Protein AF-A0ABC9QUZ9-F1 (afdb_monomer)

Radius of gyration: 17.18 Å; Cα contacts (8 Å, |Δi|>4): 173; chains: 1; bounding box: 55×36×49 Å

Solvent-accessible surface area (backbone atoms only — not comparable to full-atom values): 8553 Å² total; per-residue (Å²): 135,54,73,68,58,51,58,59,51,69,61,66,67,81,70,61,36,74,54,71,46,62,46,78,44,78,35,82,90,76,75,40,76,39,81,44,70,50,77,42,43,28,19,65,40,71,73,38,51,52,46,35,36,74,76,65,75,36,59,64,68,59,51,50,51,48,36,70,73,68,73,46,88,86,44,71,66,62,48,51,53,51,50,38,31,19,32,38,51,41,67,66,79,61,54,69,69,58,35,50,54,51,50,54,54,37,35,74,63,62,32,61,67,53,53,50,48,52,52,50,52,33,48,37,53,60,76,43,60,74,70,55,36,56,51,47,52,56,50,53,57,55,51,61,66,68,69,74,122

Structure (mmCIF, N/CA/C/O backbone):
data_AF-A0ABC9QUZ9-F1
#
_entry.id   AF-A0ABC9QUZ9-F1
#
loop_
_atom_site.group_PDB
_atom_site.id
_atom_site.type_symbol
_atom_site.label_atom_id
_atom_site.label_alt_id
_atom_site.label_comp_id
_atom_site.label_asym_id
_atom_site.label_entity_id
_atom_site.label_seq_id
_atom_site.pdbx_PDB_ins_code
_atom_site.Cartn_x
_atom_site.Cartn_y
_atom_site.Cartn_z
_atom_site.occupancy
_atom_site.B_iso_or_equiv
_atom_site.auth_seq_id
_atom_site.auth_comp_id
_atom_site.auth_asym_id
_atom_site.auth_atom_id
_atom_site.pdbx_PDB_model_num
ATOM 1 N N . MET A 1 1 ? 36.078 5.935 -1.838 1.00 47.94 1 MET A N 1
ATOM 2 C CA . MET A 1 1 ? 34.643 5.852 -1.515 1.00 47.94 1 MET A CA 1
ATOM 3 C C . MET A 1 1 ? 34.462 4.534 -0.797 1.00 47.94 1 MET A C 1
ATOM 5 O O . MET A 1 1 ? 34.844 3.518 -1.367 1.00 47.94 1 MET A O 1
ATOM 9 N N . ASN A 1 2 ? 34.112 4.562 0.487 1.00 52.53 2 ASN A N 1
ATOM 10 C CA . ASN A 1 2 ? 34.050 3.349 1.301 1.00 52.53 2 ASN A CA 1
ATOM 11 C C . ASN A 1 2 ? 32.688 2.667 1.081 1.00 52.53 2 ASN A C 1
ATOM 13 O O . ASN A 1 2 ? 31.712 3.370 0.850 1.00 52.53 2 ASN A O 1
ATOM 17 N N . GLN A 1 3 ? 32.591 1.336 1.180 1.00 50.38 3 GLN A N 1
ATOM 18 C CA . GLN A 1 3 ? 31.309 0.611 1.026 1.00 50.38 3 GLN A CA 1
ATOM 19 C C . GLN A 1 3 ? 30.204 1.151 1.954 1.00 50.38 3 GLN A C 1
ATOM 21 O O . GLN A 1 3 ? 29.052 1.235 1.554 1.00 50.38 3 GLN A O 1
ATOM 26 N N . LYS A 1 4 ? 30.577 1.634 3.147 1.00 50.03 4 LYS A N 1
ATOM 27 C CA . LYS A 1 4 ? 29.664 2.330 4.069 1.00 50.03 4 LYS A CA 1
ATOM 28 C C . LYS A 1 4 ? 29.086 3.632 3.516 1.00 50.03 4 LYS A C 1
ATOM 30 O O . LYS A 1 4 ? 27.961 3.968 3.852 1.00 50.03 4 LYS A O 1
ATOM 35 N N . ASP A 1 5 ? 29.837 4.358 2.691 1.00 39.97 5 ASP A N 1
ATOM 36 C CA . ASP A 1 5 ? 29.362 5.596 2.067 1.00 39.97 5 ASP A CA 1
ATOM 37 C C . ASP A 1 5 ? 28.423 5.297 0.886 1.00 39.97 5 ASP A C 1
ATOM 39 O O . ASP A 1 5 ? 27.588 6.132 0.566 1.00 39.97 5 ASP A O 1
ATOM 43 N N . GLN A 1 6 ? 28.524 4.109 0.269 1.00 45.22 6 GLN A N 1
ATOM 44 C CA . GLN A 1 6 ? 27.564 3.626 -0.733 1.00 45.22 6 GLN A CA 1
ATOM 45 C C . GLN A 1 6 ? 26.269 3.121 -0.084 1.00 45.22 6 GLN A C 1
ATOM 47 O O . GLN A 1 6 ? 25.204 3.508 -0.541 1.00 45.22 6 GLN A O 1
ATOM 52 N N . GLU A 1 7 ? 26.335 2.381 1.030 1.00 42.75 7 GLU A N 1
ATOM 53 C CA . GLU A 1 7 ? 25.136 2.001 1.806 1.00 42.75 7 GLU A CA 1
ATOM 54 C C . GLU A 1 7 ? 24.420 3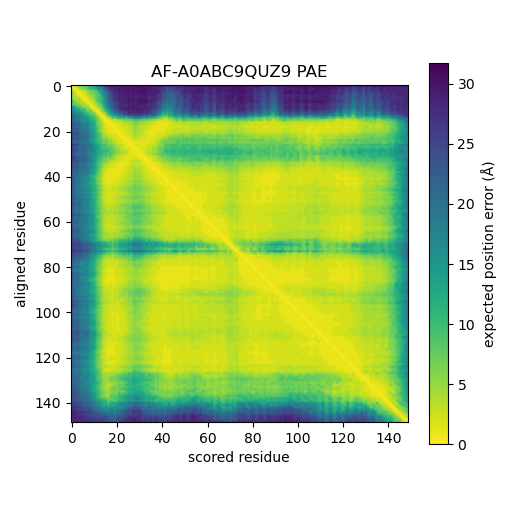.230 2.401 1.00 42.75 7 GLU A C 1
ATOM 56 O O . GLU A 1 7 ? 23.193 3.284 2.437 1.00 42.75 7 GLU A O 1
ATOM 61 N N . LEU A 1 8 ? 25.172 4.257 2.827 1.00 39.72 8 LEU A N 1
ATOM 62 C CA . LEU A 1 8 ? 24.611 5.525 3.317 1.00 39.72 8 LEU A CA 1
ATOM 63 C C . LEU A 1 8 ? 24.048 6.416 2.192 1.00 39.72 8 LEU A C 1
ATOM 65 O O . LEU A 1 8 ? 23.168 7.236 2.458 1.00 39.72 8 LEU A O 1
ATOM 69 N N . GLN A 1 9 ? 24.517 6.255 0.950 1.00 36.19 9 GLN A N 1
ATOM 70 C CA . GLN A 1 9 ? 23.958 6.931 -0.229 1.00 36.19 9 GLN A CA 1
ATOM 71 C C . GLN A 1 9 ? 22.773 6.172 -0.840 1.00 36.19 9 GLN A C 1
ATOM 73 O O . GLN A 1 9 ? 21.849 6.810 -1.322 1.00 36.19 9 GLN A O 1
ATOM 78 N N . GLU A 1 10 ? 22.708 4.842 -0.740 1.00 39.25 10 GLU A N 1
ATOM 79 C CA . GLU A 1 10 ? 21.496 4.071 -1.078 1.00 39.25 10 GLU A CA 1
ATOM 80 C C . GLU A 1 10 ? 20.339 4.354 -0.102 1.00 39.25 10 GLU A C 1
ATOM 82 O O . GLU A 1 10 ? 19.171 4.188 -0.448 1.00 39.25 10 GLU A O 1
ATOM 87 N N . THR A 1 11 ? 20.635 4.878 1.094 1.00 39.53 11 THR A N 1
ATOM 88 C CA . THR A 1 11 ? 19.635 5.472 1.997 1.00 39.53 11 THR A CA 1
ATOM 89 C C . THR A 1 11 ? 19.244 6.920 1.660 1.00 39.53 11 THR A C 1
ATOM 91 O O . THR A 1 11 ? 18.470 7.525 2.412 1.00 39.53 11 THR A O 1
ATOM 94 N N . GLU A 1 12 ? 19.70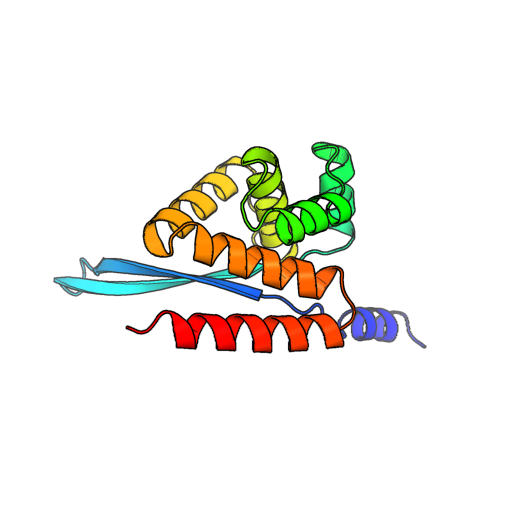3 7.501 0.540 1.00 44.22 12 GLU A N 1
ATOM 95 C CA . GLU A 1 12 ? 19.126 8.741 0.002 1.00 44.22 12 GLU A CA 1
ATOM 96 C C . GLU A 1 12 ? 17.701 8.477 -0.514 1.00 44.22 12 GLU A C 1
ATOM 98 O O . GLU A 1 12 ? 17.455 8.233 -1.688 1.00 44.22 12 GLU A O 1
ATOM 103 N N . LYS A 1 13 ? 16.744 8.585 0.417 1.00 48.31 13 LYS A N 1
ATOM 104 C CA . LYS A 1 13 ? 15.296 8.710 0.197 1.00 48.31 13 LYS A CA 1
ATOM 105 C C . LYS A 1 13 ? 14.653 7.575 -0.610 1.00 48.31 13 LYS A C 1
ATOM 107 O O . LYS A 1 13 ? 14.077 7.810 -1.670 1.00 48.31 13 LYS A O 1
ATOM 112 N N . ASN A 1 14 ? 14.528 6.400 0.003 1.00 54.22 14 ASN A N 1
ATOM 113 C CA . ASN A 1 14 ? 13.323 5.605 -0.246 1.00 54.22 14 ASN A CA 1
ATOM 114 C C . ASN A 1 14 ? 12.131 6.390 0.316 1.00 54.22 14 ASN A C 1
ATOM 116 O O . ASN A 1 14 ? 11.826 6.345 1.510 1.00 54.22 14 ASN A O 1
ATOM 120 N N . HIS A 1 15 ? 11.539 7.225 -0.536 1.00 73.44 15 HIS A N 1
ATOM 121 C CA . HIS A 1 15 ? 10.298 7.913 -0.235 1.00 73.44 15 HIS A CA 1
ATOM 122 C C . HIS A 1 15 ? 9.223 6.845 0.010 1.00 73.44 15 HIS A C 1
ATOM 124 O O . HIS A 1 15 ? 9.016 5.957 -0.813 1.00 73.44 15 HIS A O 1
ATOM 130 N N . TYR A 1 16 ? 8.589 6.912 1.177 1.00 83.75 16 TYR A N 1
ATOM 131 C CA . TYR A 1 16 ? 7.501 6.027 1.574 1.00 83.75 16 TYR A CA 1
ATOM 132 C C . TYR A 1 16 ? 6.233 6.848 1.777 1.00 83.75 16 TYR A C 1
ATOM 134 O O . TYR A 1 16 ? 6.303 8.034 2.111 1.00 83.75 16 TYR A O 1
ATOM 142 N N . GLU A 1 17 ? 5.094 6.189 1.622 1.00 91.31 17 GLU A N 1
ATOM 143 C CA . GLU A 1 17 ? 3.795 6.716 2.032 1.00 91.31 17 GLU A CA 1
ATOM 144 C C . GLU A 1 17 ? 3.328 6.057 3.325 1.00 91.31 17 GLU A C 1
ATOM 146 O O . GLU A 1 17 ? 3.824 5.001 3.727 1.00 91.31 17 GLU A O 1
ATOM 151 N N . GLU A 1 18 ? 2.358 6.680 3.987 1.00 93.62 18 GLU A N 1
ATOM 152 C CA . GLU A 1 18 ? 1.758 6.152 5.209 1.00 93.62 18 GLU A CA 1
ATOM 153 C C . GLU A 1 18 ? 0.279 5.833 4.992 1.00 93.62 18 GLU A C 1
ATOM 155 O O . GLU A 1 18 ? -0.536 6.729 4.774 1.00 93.62 18 GLU A O 1
ATOM 160 N N . LEU A 1 19 ? -0.089 4.562 5.147 1.00 94.56 19 LEU A N 1
ATOM 161 C CA . LEU A 1 19 ? -1.480 4.158 5.307 1.00 94.56 19 LEU A CA 1
ATOM 162 C C . LEU A 1 19 ? -1.864 4.312 6.783 1.00 94.56 19 LEU A C 1
ATOM 164 O O . LEU A 1 19 ? -1.355 3.595 7.647 1.00 94.56 19 LEU A O 1
ATOM 168 N N . LYS A 1 20 ? -2.752 5.268 7.075 1.00 94.88 20 LYS A N 1
ATOM 169 C CA . LYS A 1 20 ? -3.193 5.596 8.439 1.00 94.88 20 LYS A CA 1
ATOM 170 C C . LYS A 1 20 ? -4.615 5.128 8.667 1.00 94.88 20 LYS A C 1
ATOM 172 O O . LYS A 1 20 ? -5.548 5.718 8.137 1.00 94.88 20 LYS A O 1
ATOM 177 N N . ILE A 1 21 ? -4.796 4.121 9.509 1.00 93.69 21 ILE A N 1
ATOM 178 C CA . ILE A 1 21 ? -6.114 3.562 9.807 1.00 93.69 21 ILE A CA 1
ATOM 179 C C . ILE A 1 21 ? -6.559 4.054 11.182 1.00 93.69 21 ILE A C 1
ATOM 181 O O . ILE A 1 21 ? -6.076 3.574 12.207 1.00 93.69 21 ILE A O 1
ATOM 185 N N . SER A 1 22 ? -7.493 5.008 11.212 1.00 92.00 22 SER A N 1
ATOM 186 C CA . SER A 1 22 ? -8.047 5.547 12.462 1.00 92.00 22 SER A CA 1
ATOM 187 C C . SER A 1 22 ? -9.393 4.906 12.805 1.00 92.00 22 SER A C 1
ATOM 189 O O . SER A 1 22 ? -10.305 4.894 11.982 1.00 92.00 22 SER A O 1
ATOM 191 N N . ARG A 1 23 ? -9.547 4.390 14.029 1.00 91.25 23 ARG A N 1
ATOM 192 C CA . ARG A 1 23 ? -10.800 3.785 14.516 1.00 91.25 23 ARG A CA 1
ATOM 193 C C . ARG A 1 23 ? -11.033 4.053 15.998 1.00 91.25 23 ARG A C 1
ATOM 195 O O . ARG A 1 23 ? -10.086 4.179 16.771 1.00 91.25 23 ARG A O 1
ATOM 202 N N . PHE A 1 24 ? -12.299 4.092 16.403 1.00 91.31 24 PHE A N 1
ATOM 203 C CA . PHE A 1 24 ? -12.658 4.124 17.818 1.00 91.31 24 PHE A CA 1
ATOM 204 C C . PHE A 1 24 ? -12.603 2.715 18.410 1.00 91.31 24 PHE A C 1
ATOM 206 O O . PHE A 1 24 ? -13.159 1.774 17.845 1.00 91.31 24 PHE A O 1
ATOM 213 N N . VAL A 1 25 ? -11.924 2.581 19.545 1.00 91.44 25 VAL A N 1
ATOM 214 C CA . VAL A 1 25 ? -11.852 1.350 20.338 1.00 91.44 25 VAL A CA 1
ATOM 215 C C . VAL A 1 25 ? -12.275 1.689 21.760 1.00 91.44 25 VAL A C 1
ATOM 217 O O . VAL A 1 25 ? -11.839 2.707 22.301 1.00 91.44 25 VAL A O 1
ATOM 220 N N . PHE A 1 26 ? -13.103 0.846 22.371 1.00 92.75 26 PHE A N 1
ATOM 221 C CA . PHE A 1 26 ? -13.461 1.006 23.775 1.00 92.75 26 PHE A CA 1
ATOM 222 C C . PHE A 1 26 ? -12.256 0.673 24.660 1.00 92.75 26 PHE A C 1
ATOM 224 O O . PHE A 1 26 ? -11.695 -0.420 24.581 1.00 92.75 26 PHE A O 1
ATOM 231 N N . ASP A 1 27 ? -11.838 1.625 25.490 1.00 92.12 27 ASP A N 1
ATOM 232 C CA . ASP A 1 27 ? -10.770 1.434 26.463 1.00 92.12 27 ASP A CA 1
ATOM 233 C C . ASP A 1 27 ? -11.374 0.980 27.796 1.00 92.12 27 ASP A C 1
ATOM 235 O O . ASP A 1 27 ? -12.001 1.767 28.509 1.00 92.12 27 ASP A O 1
ATOM 239 N N . GLU A 1 28 ? -11.177 -0.293 28.143 1.00 91.69 28 GLU A N 1
ATOM 240 C CA . GLU A 1 28 ? -11.710 -0.872 29.381 1.00 91.69 28 GLU A CA 1
ATOM 241 C C . GLU A 1 28 ? -11.145 -0.211 30.648 1.00 91.69 28 GLU A C 1
ATOM 243 O O . GLU A 1 28 ? -11.831 -0.162 31.669 1.00 91.69 28 GLU A O 1
ATOM 248 N N . GLN A 1 29 ? -9.926 0.335 30.613 1.00 91.81 29 GLN A N 1
ATOM 249 C CA . GLN A 1 29 ? -9.330 0.999 31.777 1.00 91.81 29 GLN A CA 1
ATOM 250 C C . GLN A 1 29 ? -9.913 2.398 31.977 1.00 91.81 29 GLN A C 1
ATOM 252 O O . GLN A 1 29 ? -10.130 2.829 33.109 1.00 91.81 29 GLN A O 1
ATOM 257 N N . LEU A 1 30 ? -10.177 3.106 30.879 1.00 90.75 30 LEU A N 1
ATOM 258 C CA . LEU A 1 30 ? -10.717 4.465 30.904 1.00 90.75 30 LEU A CA 1
ATOM 259 C C . LEU A 1 30 ? -12.251 4.516 30.849 1.00 90.75 30 LEU A C 1
ATOM 261 O O . LEU A 1 30 ? -12.812 5.601 31.008 1.00 90.75 30 LEU A O 1
ATOM 265 N N . GLN A 1 31 ? -12.912 3.374 30.628 1.00 94.94 31 GLN A N 1
ATOM 266 C CA . GLN A 1 31 ? -14.367 3.236 30.486 1.00 94.94 31 GLN A CA 1
ATOM 267 C C . GLN A 1 31 ? -14.956 4.211 29.452 1.00 94.94 31 GLN A C 1
ATOM 269 O O . GLN A 1 31 ? -16.021 4.797 29.653 1.00 94.94 31 GLN A O 1
ATOM 274 N N . LYS A 1 32 ? -14.233 4.428 28.349 1.00 92.88 32 LYS A N 1
ATOM 275 C CA . LYS A 1 32 ? -14.637 5.332 27.266 1.00 92.88 32 LYS A CA 1
ATOM 276 C C . LYS A 1 32 ? -14.031 4.913 25.935 1.00 92.88 32 LYS A C 1
ATOM 278 O O . LYS A 1 32 ? -12.985 4.266 25.899 1.00 92.88 32 LYS A O 1
ATOM 283 N N . ASP A 1 33 ? -14.638 5.371 24.849 1.00 93.44 33 ASP A N 1
ATOM 284 C CA . ASP A 1 33 ? -14.054 5.230 23.520 1.00 93.44 33 ASP A CA 1
ATOM 285 C C . ASP A 1 33 ? -12.804 6.104 23.377 1.00 93.44 33 ASP A C 1
ATOM 287 O O . ASP A 1 33 ? -12.765 7.265 23.807 1.00 93.44 33 ASP A O 1
ATOM 291 N N . ARG A 1 34 ? -11.773 5.545 22.743 1.00 93.69 34 ARG A N 1
ATOM 292 C CA . ARG A 1 34 ? -10.567 6.263 22.328 1.00 93.69 34 ARG A CA 1
ATOM 293 C C . ARG A 1 34 ? -10.341 6.095 20.833 1.00 93.69 34 ARG A C 1
ATOM 295 O O . ARG A 1 34 ? -10.576 5.022 20.282 1.00 93.69 34 ARG A O 1
ATOM 302 N N . LEU A 1 35 ? -9.850 7.149 20.190 1.00 92.62 35 LEU A N 1
ATOM 303 C CA . LEU A 1 35 ? -9.372 7.073 18.814 1.00 92.62 35 LEU A CA 1
ATOM 304 C C . LEU A 1 35 ? -7.984 6.423 18.812 1.00 92.62 35 LEU A C 1
ATOM 306 O O . LEU A 1 35 ? -7.074 6.907 19.484 1.00 92.62 35 LEU A O 1
ATOM 310 N N . VAL A 1 36 ? -7.838 5.326 18.076 1.00 92.88 36 VAL A N 1
ATOM 311 C CA . VAL A 1 36 ? -6.565 4.647 17.809 1.00 92.88 36 VAL A CA 1
ATOM 312 C C . VAL A 1 36 ? -6.239 4.826 16.333 1.00 92.88 36 VAL A C 1
ATOM 314 O O . VAL A 1 36 ? -7.124 4.656 15.497 1.00 92.88 36 VAL A O 1
ATOM 317 N N . THR A 1 37 ? -4.984 5.143 16.022 1.00 93.75 37 THR A N 1
ATOM 318 C CA . THR A 1 37 ? -4.485 5.260 14.649 1.00 93.75 37 THR A CA 1
ATOM 319 C C . THR A 1 37 ? -3.325 4.296 14.459 1.00 93.75 37 THR A C 1
ATOM 321 O O . THR A 1 37 ? -2.267 4.493 15.055 1.00 93.75 37 THR A O 1
ATOM 324 N N . ASP A 1 38 ? -3.521 3.283 13.619 1.00 94.25 38 ASP A N 1
ATOM 325 C CA . ASP A 1 38 ? -2.430 2.426 13.156 1.00 94.25 38 ASP A CA 1
ATOM 326 C C . ASP A 1 38 ? -1.772 3.072 11.936 1.00 94.25 38 ASP A C 1
ATOM 328 O O . ASP A 1 38 ? -2.460 3.639 11.083 1.00 94.25 38 ASP A O 1
ATOM 332 N N . ILE A 1 39 ? -0.442 3.0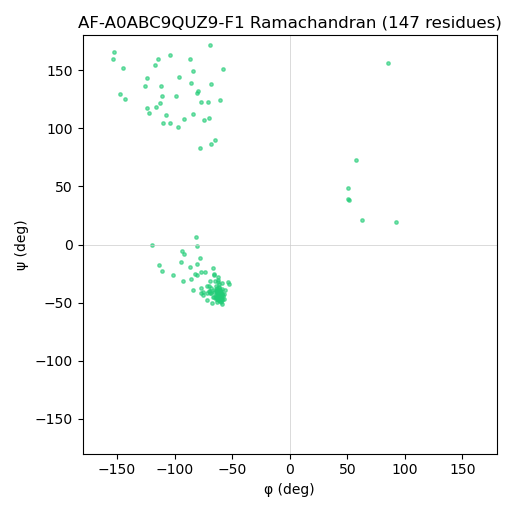15 11.865 1.00 94.62 39 ILE A N 1
ATOM 333 C CA . ILE A 1 39 ? 0.344 3.635 10.795 1.00 94.62 39 ILE A CA 1
ATOM 334 C C . ILE A 1 39 ? 1.203 2.559 10.143 1.00 94.62 39 ILE A C 1
ATOM 336 O O . ILE A 1 39 ? 2.093 2.000 10.786 1.00 94.62 39 ILE A O 1
ATOM 340 N N . TYR A 1 40 ? 0.968 2.322 8.857 1.00 95.69 40 TYR A N 1
ATOM 341 C CA . TYR A 1 40 ? 1.738 1.389 8.046 1.00 95.69 40 TYR A CA 1
ATOM 342 C C . TYR A 1 40 ? 2.554 2.157 7.015 1.00 95.69 40 TYR A C 1
ATOM 344 O O . TYR A 1 40 ? 2.014 2.974 6.270 1.00 95.69 40 TYR A O 1
ATOM 352 N N . LYS A 1 41 ? 3.857 1.883 6.960 1.00 95.12 41 LYS A N 1
ATOM 353 C CA . LYS A 1 41 ? 4.723 2.417 5.905 1.00 95.12 41 LYS A CA 1
ATOM 354 C C . LYS A 1 41 ? 4.548 1.581 4.648 1.00 95.12 41 LYS A C 1
ATOM 356 O O . LYS A 1 41 ? 4.615 0.357 4.721 1.00 95.12 41 LYS A O 1
ATOM 361 N N . LEU A 1 42 ? 4.367 2.250 3.520 1.00 96.38 42 LEU A N 1
ATOM 362 C CA . LEU A 1 42 ? 4.296 1.640 2.204 1.00 96.38 42 LEU A CA 1
ATOM 363 C C . LEU A 1 42 ? 5.520 2.060 1.397 1.00 96.38 42 LEU A C 1
ATOM 365 O O . LEU A 1 42 ? 5.763 3.251 1.198 1.00 96.38 42 LEU A O 1
ATOM 369 N N . CYS A 1 43 ? 6.297 1.082 0.944 1.00 95.44 43 CYS A N 1
ATOM 370 C CA . CYS A 1 43 ? 7.484 1.313 0.132 1.00 95.44 43 CYS A CA 1
ATOM 371 C C . CYS A 1 43 ? 7.668 0.155 -0.847 1.00 95.44 43 CYS A C 1
ATOM 373 O O . CYS A 1 43 ? 7.684 -1.002 -0.439 1.00 95.44 43 CYS A O 1
ATOM 375 N N . LEU A 1 44 ? 7.849 0.462 -2.131 1.00 95.75 44 LEU A N 1
ATOM 376 C CA . LEU A 1 44 ? 8.173 -0.541 -3.142 1.00 95.75 44 LEU A CA 1
ATOM 377 C C . LEU A 1 44 ? 9.683 -0.558 -3.381 1.00 95.75 44 LEU A C 1
ATOM 379 O O . LEU A 1 44 ? 10.210 0.298 -4.088 1.00 95.75 44 LEU A O 1
ATOM 383 N N . THR A 1 45 ? 10.380 -1.531 -2.800 1.00 93.75 45 THR A N 1
ATOM 384 C CA . THR A 1 45 ? 11.809 -1.743 -3.079 1.00 93.75 45 THR A CA 1
ATOM 385 C C . THR A 1 45 ? 11.989 -2.637 -4.302 1.00 93.75 45 THR A C 1
ATOM 387 O O . THR A 1 45 ? 11.088 -3.405 -4.638 1.00 93.75 45 THR A O 1
ATOM 390 N N . ASP A 1 46 ? 13.158 -2.595 -4.942 1.00 92.38 46 ASP A N 1
ATOM 391 C CA . ASP A 1 46 ? 13.433 -3.437 -6.116 1.00 92.38 46 ASP A CA 1
ATOM 392 C C . ASP A 1 46 ? 13.305 -4.935 -5.800 1.00 92.38 46 ASP A C 1
ATOM 394 O O . ASP A 1 46 ? 12.668 -5.665 -6.550 1.00 92.38 46 ASP A O 1
ATOM 398 N N . GLN A 1 47 ? 13.745 -5.370 -4.614 1.00 94.81 47 GLN A N 1
ATOM 399 C CA . GLN A 1 47 ? 13.533 -6.744 -4.142 1.00 94.81 47 GLN A CA 1
ATOM 400 C C . GLN A 1 47 ? 12.047 -7.143 -4.127 1.00 94.81 47 GLN A C 1
ATOM 402 O O . GLN A 1 47 ? 11.698 -8.285 -4.423 1.00 94.81 47 GLN A O 1
ATOM 407 N N . TRP A 1 48 ? 11.161 -6.226 -3.734 1.00 95.62 48 TRP A N 1
ATOM 408 C CA . TRP A 1 48 ? 9.725 -6.492 -3.682 1.00 95.62 48 TRP A CA 1
ATOM 409 C C . TRP A 1 48 ? 9.055 -6.383 -5.053 1.00 95.62 48 TRP A C 1
ATOM 411 O O . TRP A 1 48 ? 8.073 -7.085 -5.283 1.00 95.62 48 TRP A O 1
ATOM 421 N N . LYS A 1 49 ? 9.613 -5.598 -5.986 1.00 95.00 49 LYS A N 1
ATOM 422 C CA . LYS A 1 49 ? 9.225 -5.642 -7.406 1.00 95.00 49 LYS A CA 1
ATOM 423 C C . LYS A 1 49 ? 9.532 -7.013 -8.007 1.00 95.00 49 LYS A C 1
ATOM 425 O O . LYS A 1 49 ? 8.647 -7.621 -8.600 1.00 95.00 49 LYS A O 1
ATOM 430 N N . ASP A 1 50 ? 10.740 -7.525 -7.779 1.00 95.06 50 ASP A N 1
ATOM 431 C CA . ASP A 1 50 ? 11.155 -8.836 -8.286 1.00 95.06 50 ASP A CA 1
ATOM 432 C C . ASP A 1 50 ? 10.269 -9.953 -7.716 1.00 95.06 50 ASP A C 1
ATOM 434 O O . ASP A 1 50 ? 9.772 -10.795 -8.460 1.00 95.06 50 ASP A O 1
ATOM 438 N N . LYS A 1 51 ? 9.962 -9.912 -6.411 1.00 95.75 51 LYS A N 1
ATOM 439 C CA . LYS A 1 51 ? 9.044 -10.879 -5.783 1.00 95.75 51 LYS A CA 1
ATOM 440 C C . LYS A 1 51 ? 7.638 -10.867 -6.377 1.00 95.75 51 LYS A C 1
ATOM 442 O O . LYS A 1 51 ? 7.040 -11.934 -6.505 1.00 95.75 51 LYS A O 1
ATOM 447 N N . LEU A 1 52 ? 7.095 -9.694 -6.712 1.00 95.88 52 LEU A N 1
ATOM 448 C CA . LEU A 1 52 ? 5.786 -9.599 -7.369 1.00 95.88 52 LEU A CA 1
ATOM 449 C C . LEU A 1 52 ? 5.795 -10.337 -8.709 1.00 95.88 52 LEU A C 1
ATOM 451 O O . LEU A 1 52 ? 4.893 -11.128 -8.985 1.00 95.88 52 LEU A O 1
ATOM 455 N N . GLN A 1 53 ? 6.848 -10.142 -9.499 1.00 95.75 53 GLN A N 1
ATOM 456 C CA . GLN A 1 53 ? 7.005 -10.833 -10.771 1.00 95.75 53 GLN A CA 1
ATOM 457 C C . GLN A 1 53 ? 7.201 -12.346 -10.583 1.00 95.75 53 GLN A C 1
ATOM 459 O O . GLN A 1 53 ? 6.567 -13.139 -11.273 1.00 95.75 53 GLN A O 1
ATOM 464 N N . GLU A 1 54 ? 8.055 -12.763 -9.647 1.00 96.12 54 GLU A N 1
ATOM 465 C CA . GLU A 1 54 ? 8.391 -14.176 -9.431 1.00 96.12 54 GLU A CA 1
ATOM 466 C C . GLU A 1 54 ? 7.224 -15.000 -8.874 1.00 96.12 54 GLU A C 1
ATOM 468 O O . GLU A 1 54 ? 7.025 -16.143 -9.286 1.00 96.12 54 GLU A O 1
ATOM 473 N N . MET A 1 55 ? 6.471 -14.446 -7.921 1.00 95.00 55 MET A N 1
ATOM 474 C CA . MET A 1 55 ? 5.425 -15.186 -7.208 1.00 95.00 55 MET A CA 1
ATOM 475 C C . MET A 1 55 ? 4.041 -15.036 -7.841 1.00 95.00 55 MET A C 1
ATOM 477 O O . MET A 1 55 ? 3.241 -15.968 -7.767 1.00 95.00 55 MET A O 1
ATOM 481 N N . PHE A 1 56 ? 3.757 -13.886 -8.455 1.00 92.69 56 PHE A N 1
ATOM 482 C CA . PHE A 1 56 ? 2.412 -13.531 -8.916 1.00 92.69 56 PHE A CA 1
ATOM 483 C C . PHE A 1 56 ? 2.326 -13.295 -10.427 1.00 92.69 56 PHE A C 1
ATOM 485 O O . PHE A 1 56 ? 1.235 -12.998 -10.911 1.00 92.69 56 PHE A O 1
ATOM 492 N N . ASP A 1 57 ? 3.440 -13.416 -11.162 1.00 94.19 57 ASP A N 1
ATOM 493 C CA . ASP A 1 57 ? 3.538 -13.031 -12.579 1.00 94.19 57 ASP A CA 1
ATOM 494 C C . ASP A 1 57 ? 3.012 -11.600 -12.814 1.00 94.19 57 ASP A C 1
ATOM 496 O O . ASP A 1 57 ? 2.270 -11.319 -13.756 1.00 94.19 57 ASP A O 1
ATOM 500 N N . LEU A 1 58 ? 3.328 -10.704 -11.869 1.00 94.38 58 LEU A N 1
ATOM 501 C CA . LEU A 1 58 ? 2.792 -9.349 -11.802 1.00 94.38 58 LEU A CA 1
ATOM 502 C C . LEU A 1 58 ? 3.885 -8.325 -12.121 1.00 94.38 58 LEU A C 1
ATOM 504 O O . LEU A 1 58 ? 4.704 -7.993 -11.260 1.00 94.38 58 LEU A O 1
ATOM 508 N N . ASP A 1 59 ? 3.830 -7.763 -13.331 1.00 93.81 59 ASP A N 1
ATOM 509 C CA . ASP A 1 59 ? 4.586 -6.562 -13.688 1.00 93.81 59 ASP A CA 1
ATOM 510 C C . ASP A 1 59 ? 3.931 -5.339 -13.027 1.00 93.81 59 ASP A C 1
ATOM 512 O O . ASP A 1 59 ? 2.843 -4.881 -13.393 1.00 93.81 59 ASP A O 1
ATOM 516 N N . VAL A 1 60 ? 4.597 -4.813 -11.998 1.00 92.69 60 VAL A N 1
ATOM 517 C CA . VAL A 1 60 ? 4.082 -3.697 -11.196 1.00 92.69 60 VAL A CA 1
ATOM 518 C C . VAL A 1 60 ? 3.976 -2.394 -11.993 1.00 92.69 60 VAL A C 1
ATOM 520 O O . VAL A 1 60 ? 3.148 -1.544 -11.663 1.00 92.69 60 VAL A O 1
ATOM 523 N N . PHE A 1 61 ? 4.782 -2.224 -13.044 1.00 92.00 61 PHE A N 1
ATOM 524 C CA . PHE A 1 61 ? 4.723 -1.049 -13.906 1.00 92.00 61 PHE A CA 1
ATOM 525 C C . PHE A 1 61 ? 3.507 -1.116 -14.833 1.00 92.00 61 PHE A C 1
ATOM 527 O O . PHE A 1 61 ? 2.782 -0.126 -14.961 1.00 92.00 61 PHE A O 1
ATOM 534 N N . GLU A 1 62 ? 3.240 -2.284 -15.422 1.00 91.81 62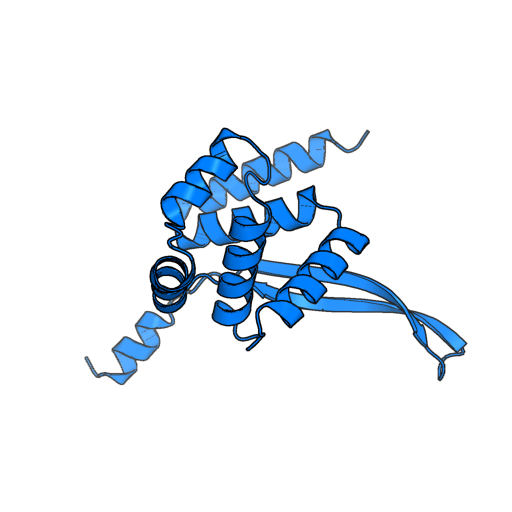 GLU A N 1
ATOM 535 C CA . GLU A 1 62 ? 2.021 -2.516 -16.205 1.00 91.81 62 GLU A CA 1
ATOM 536 C C . GLU A 1 62 ? 0.776 -2.311 -15.336 1.00 91.81 62 GLU A C 1
ATOM 538 O O . GLU A 1 62 ? -0.100 -1.518 -15.685 1.00 91.81 62 GLU A O 1
ATOM 543 N N . TYR A 1 63 ? 0.748 -2.928 -14.152 1.00 92.12 63 TYR A N 1
ATOM 544 C CA . TYR A 1 63 ? -0.351 -2.785 -13.200 1.00 92.12 63 TYR A CA 1
ATOM 545 C C . TYR A 1 63 ? -0.582 -1.324 -12.770 1.00 92.12 63 TYR A C 1
ATOM 547 O O . TYR A 1 63 ? -1.719 -0.850 -12.721 1.00 92.12 63 TYR A O 1
ATOM 555 N N . TYR A 1 64 ? 0.487 -0.566 -12.504 1.00 90.94 64 TYR A N 1
ATOM 556 C CA . TYR A 1 64 ? 0.386 0.868 -12.222 1.00 90.94 64 TYR A CA 1
ATOM 557 C C . TYR A 1 64 ? -0.225 1.650 -13.400 1.00 90.94 64 TYR A C 1
ATOM 559 O O . TYR A 1 64 ? -1.068 2.530 -13.194 1.00 90.94 64 TYR A O 1
ATOM 567 N N . GLY A 1 65 ? 0.147 1.311 -14.638 1.00 88.88 65 GLY A N 1
ATOM 568 C CA . GLY A 1 65 ? -0.454 1.878 -15.847 1.00 88.88 65 GLY A CA 1
ATOM 569 C C . GLY A 1 65 ? -1.949 1.561 -15.974 1.00 88.88 65 GLY A C 1
ATOM 570 O O . GLY A 1 65 ? -2.749 2.442 -16.304 1.00 88.88 65 GLY A O 1
ATOM 571 N N . GLU A 1 66 ? -2.354 0.332 -15.654 1.00 88.50 66 GLU A N 1
ATOM 572 C CA . GLU A 1 66 ? -3.762 -0.078 -15.607 1.00 88.50 66 GLU A CA 1
ATOM 573 C C . GLU A 1 66 ? -4.552 0.733 -14.565 1.00 88.50 66 GLU A C 1
ATOM 575 O O . GLU A 1 66 ? -5.606 1.287 -14.890 1.00 88.50 66 GLU A O 1
ATOM 580 N N . MET A 1 67 ? -4.022 0.893 -13.345 1.00 86.25 67 MET A N 1
ATOM 581 C CA . MET A 1 67 ? -4.655 1.716 -12.304 1.00 86.25 67 MET A CA 1
ATOM 582 C C . MET A 1 67 ? -4.827 3.174 -12.749 1.00 86.25 67 MET A C 1
ATOM 584 O O . MET A 1 67 ? -5.900 3.755 -12.569 1.00 86.25 67 MET A O 1
ATOM 588 N N . CYS A 1 68 ? -3.796 3.761 -13.367 1.00 83.62 68 CYS A N 1
ATOM 589 C CA . CYS A 1 68 ? -3.836 5.133 -13.876 1.00 83.62 68 CYS A CA 1
ATOM 590 C C . CYS A 1 68 ? -4.879 5.332 -14.987 1.00 83.62 68 CYS A C 1
ATOM 592 O O . CYS A 1 68 ? -5.498 6.391 -15.072 1.00 83.62 68 CYS A O 1
ATOM 594 N N . THR A 1 69 ? -5.058 4.340 -15.861 1.00 82.44 69 THR A N 1
ATOM 595 C CA . THR A 1 69 ? -5.947 4.449 -17.031 1.00 82.44 69 THR A CA 1
ATOM 596 C C . THR A 1 69 ? -7.403 4.151 -16.701 1.00 82.44 69 THR A C 1
ATOM 598 O O . THR A 1 69 ? -8.295 4.821 -17.220 1.00 82.44 69 THR A O 1
ATOM 601 N N . GLN A 1 70 ? -7.656 3.164 -15.842 1.00 76.31 70 GLN A N 1
ATOM 602 C CA . GLN A 1 70 ? -9.012 2.749 -15.485 1.00 76.31 70 GLN A CA 1
ATOM 603 C C . GLN A 1 70 ? -9.599 3.553 -14.324 1.00 76.31 70 GLN A C 1
ATOM 605 O O . GLN A 1 70 ? -10.815 3.544 -14.134 1.00 76.31 70 GLN A O 1
ATOM 610 N N . GLY A 1 71 ? -8.757 4.223 -13.529 1.00 67.44 71 GLY A N 1
ATOM 611 C CA . GLY A 1 71 ? -9.194 4.989 -12.360 1.00 67.44 71 GLY A CA 1
ATOM 612 C C . GLY A 1 71 ? -9.855 4.128 -11.278 1.00 67.44 71 GLY A C 1
ATOM 613 O O . GLY A 1 71 ? -10.638 4.640 -10.485 1.00 67.44 71 GLY A O 1
ATOM 614 N N . SER A 1 72 ? -9.596 2.818 -11.267 1.00 69.62 72 SER A N 1
ATOM 615 C CA . SER A 1 72 ? -10.165 1.870 -10.308 1.00 69.62 72 SER A CA 1
ATOM 616 C C . SER A 1 72 ? -9.239 0.674 -10.095 1.00 69.62 72 SER A C 1
ATOM 618 O O . SER A 1 72 ? -8.298 0.450 -10.858 1.00 69.62 72 SER A O 1
ATOM 620 N N . ILE A 1 73 ? -9.499 -0.095 -9.036 1.00 76.94 73 ILE A N 1
ATOM 621 C CA . ILE A 1 73 ? -8.811 -1.363 -8.793 1.00 76.94 73 ILE A CA 1
ATOM 622 C C . ILE A 1 73 ? -9.277 -2.369 -9.844 1.00 76.94 73 ILE A C 1
ATOM 624 O O . ILE A 1 73 ? -10.417 -2.833 -9.807 1.00 76.94 73 ILE A O 1
ATOM 628 N N . VAL A 1 74 ? -8.376 -2.688 -10.769 1.00 67.50 74 VAL A N 1
ATOM 629 C CA . VAL A 1 74 ? -8.654 -3.536 -11.935 1.00 67.50 74 VAL A CA 1
ATOM 630 C C . VAL A 1 74 ? -8.843 -4.996 -11.533 1.00 67.50 74 VAL A C 1
ATOM 632 O O . VAL A 1 74 ? -9.761 -5.666 -12.000 1.00 67.50 74 VAL A O 1
ATOM 635 N N . ASP A 1 75 ? -8.005 -5.474 -10.614 1.00 83.62 75 ASP A N 1
ATOM 636 C CA . ASP A 1 75 ? -8.021 -6.844 -10.119 1.00 83.62 75 ASP A CA 1
ATOM 637 C C . ASP A 1 75 ? -7.693 -6.856 -8.620 1.00 83.62 75 ASP A C 1
ATOM 639 O O . ASP A 1 75 ? -6.681 -6.308 -8.178 1.00 83.62 75 ASP A O 1
ATOM 643 N N . ARG A 1 76 ? -8.573 -7.467 -7.817 1.00 83.12 76 ARG A N 1
A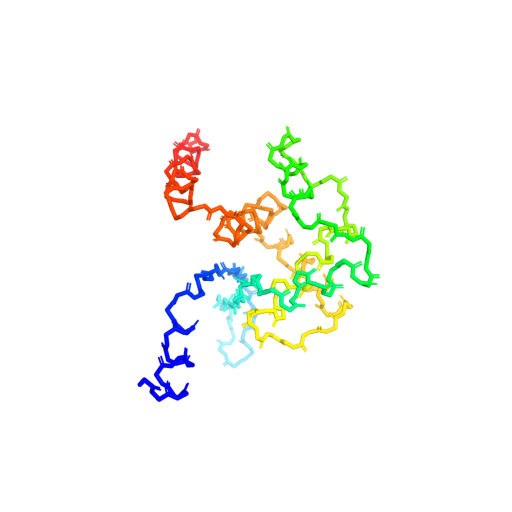TOM 644 C CA . ARG A 1 76 ? -8.442 -7.482 -6.351 1.00 83.12 76 ARG A CA 1
ATOM 645 C C . ARG A 1 76 ? -7.268 -8.330 -5.866 1.00 83.12 76 ARG A C 1
ATOM 647 O O . ARG A 1 76 ? -6.695 -8.007 -4.831 1.00 83.12 76 ARG A O 1
ATOM 654 N N . TYR A 1 77 ? -6.929 -9.395 -6.587 1.00 87.50 77 TYR A N 1
ATOM 655 C CA . TYR A 1 77 ? -5.806 -10.262 -6.251 1.00 87.50 77 TYR A CA 1
ATOM 656 C C . TYR A 1 77 ? -4.480 -9.550 -6.530 1.00 87.50 77 TYR A C 1
ATOM 658 O O . TYR A 1 77 ? -3.636 -9.463 -5.641 1.00 87.50 77 TYR A O 1
ATOM 666 N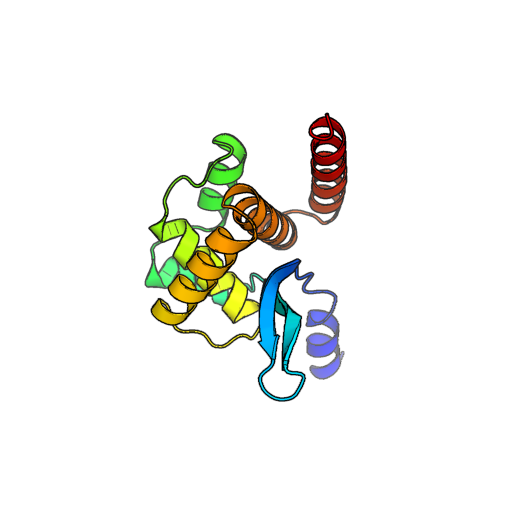 N . ARG A 1 78 ? -4.342 -8.929 -7.709 1.00 91.00 78 ARG A N 1
ATOM 667 C CA . ARG A 1 78 ? -3.182 -8.089 -8.049 1.00 91.00 78 ARG A CA 1
ATOM 668 C C . ARG A 1 78 ? -3.032 -6.918 -7.081 1.00 91.00 78 ARG A C 1
ATOM 670 O O . ARG A 1 78 ? -1.929 -6.637 -6.625 1.00 91.00 78 ARG A O 1
ATOM 677 N N . PHE A 1 79 ? -4.141 -6.278 -6.707 1.00 91.62 79 PHE A N 1
ATOM 678 C CA . PHE A 1 79 ? -4.131 -5.206 -5.714 1.00 91.62 79 PHE A CA 1
ATOM 679 C C . PHE A 1 79 ? -3.617 -5.676 -4.352 1.00 91.62 79 PHE A C 1
ATOM 681 O O . PHE A 1 79 ? -2.734 -5.037 -3.788 1.00 91.62 79 PHE A O 1
ATOM 688 N N . ALA A 1 80 ? -4.127 -6.799 -3.838 1.00 92.44 80 ALA A N 1
ATOM 689 C CA . ALA A 1 80 ? -3.680 -7.351 -2.561 1.00 92.44 80 ALA A CA 1
ATOM 690 C C . ALA A 1 80 ? -2.195 -7.752 -2.594 1.00 92.44 80 ALA A C 1
ATOM 692 O O . ALA A 1 80 ? -1.466 -7.426 -1.660 1.00 92.44 80 ALA A O 1
ATOM 693 N N . ALA A 1 81 ? -1.727 -8.371 -3.685 1.00 95.06 81 ALA A N 1
ATOM 694 C CA . ALA A 1 81 ? -0.317 -8.714 -3.871 1.00 95.06 81 ALA A CA 1
ATOM 695 C C . ALA A 1 81 ? 0.579 -7.464 -3.865 1.00 95.06 81 ALA A C 1
ATOM 697 O O . ALA A 1 81 ? 1.603 -7.427 -3.182 1.00 95.06 81 ALA A O 1
ATOM 698 N N . VAL A 1 82 ? 0.166 -6.397 -4.558 1.00 96.00 82 VAL A N 1
ATOM 699 C CA . VAL A 1 82 ? 0.886 -5.118 -4.540 1.00 96.00 82 VAL A CA 1
ATOM 700 C C . VAL A 1 82 ? 0.901 -4.516 -3.138 1.00 96.00 82 VAL A C 1
ATOM 702 O O . VAL A 1 82 ? 1.967 -4.134 -2.665 1.00 96.00 82 VAL A O 1
ATOM 70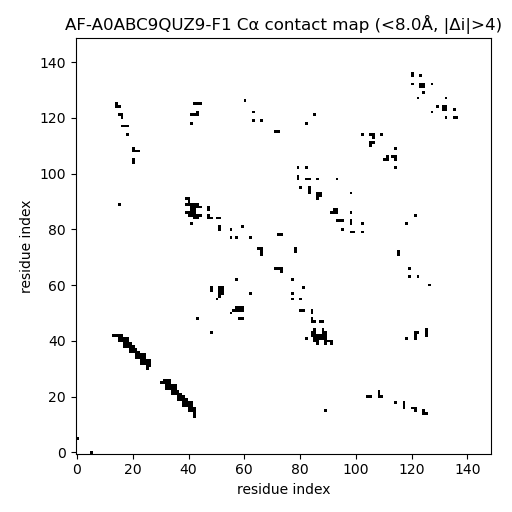5 N N . VAL A 1 83 ? -0.230 -4.478 -2.426 1.00 96.44 83 VAL A N 1
ATOM 706 C CA . VAL A 1 83 ? -0.265 -3.982 -1.039 1.00 96.44 83 VAL A CA 1
ATOM 707 C C . VAL A 1 83 ? 0.652 -4.804 -0.128 1.00 96.44 83 VAL A C 1
ATOM 709 O O . VAL A 1 83 ? 1.379 -4.222 0.677 1.00 96.44 83 VAL A O 1
ATOM 712 N N . TRP A 1 84 ? 0.689 -6.127 -0.293 1.00 97.31 84 TRP A N 1
ATOM 713 C CA . TRP A 1 84 ? 1.587 -7.018 0.449 1.00 97.31 84 TRP A CA 1
ATOM 714 C C . TRP A 1 84 ? 3.051 -6.648 0.225 1.00 97.31 84 TRP A C 1
ATOM 716 O O . TRP A 1 84 ? 3.804 -6.478 1.189 1.00 97.31 84 TRP A O 1
ATOM 726 N N . ALA A 1 85 ? 3.442 -6.445 -1.033 1.00 97.25 85 ALA A N 1
ATOM 727 C CA . ALA A 1 85 ? 4.790 -6.024 -1.389 1.00 97.25 85 ALA A CA 1
ATOM 728 C C . ALA A 1 85 ? 5.140 -4.640 -0.817 1.00 97.25 85 ALA A C 1
ATOM 730 O O . ALA A 1 85 ? 6.237 -4.455 -0.293 1.00 97.25 85 ALA A O 1
ATOM 731 N N . LEU A 1 86 ? 4.203 -3.686 -0.849 1.00 97.38 86 LEU A N 1
ATOM 732 C CA . LEU A 1 86 ? 4.398 -2.342 -0.302 1.00 97.38 86 LEU A CA 1
ATOM 733 C C . LEU A 1 86 ? 4.563 -2.337 1.222 1.00 97.38 86 LEU A C 1
ATOM 735 O O . LEU A 1 86 ? 5.447 -1.656 1.743 1.00 97.38 86 LEU A O 1
ATOM 739 N N . LEU A 1 87 ? 3.719 -3.080 1.942 1.00 97.38 87 LEU A N 1
ATOM 740 C CA . LEU A 1 87 ? 3.772 -3.184 3.403 1.00 97.38 87 LEU A CA 1
ATOM 741 C C . LEU A 1 87 ? 5.074 -3.842 3.855 1.00 97.38 87 LEU A C 1
ATOM 743 O O . LEU A 1 87 ? 5.750 -3.359 4.765 1.00 97.38 87 LEU A O 1
ATOM 747 N N . ASN A 1 88 ? 5.459 -4.930 3.194 1.00 96.69 88 ASN A N 1
ATOM 748 C CA . ASN A 1 88 ? 6.688 -5.623 3.533 1.00 96.69 88 ASN A CA 1
ATOM 749 C C . ASN A 1 88 ? 7.942 -4.848 3.113 1.00 96.69 88 ASN A C 1
ATOM 751 O O . ASN A 1 88 ? 8.921 -4.839 3.857 1.00 96.69 88 ASN A O 1
ATOM 755 N N . GLY A 1 89 ? 7.916 -4.139 1.983 1.00 95.56 89 GLY A N 1
ATOM 756 C CA . GLY A 1 89 ? 8.979 -3.201 1.618 1.00 95.56 89 GLY A CA 1
ATOM 757 C C . GLY A 1 89 ? 9.070 -2.007 2.572 1.00 95.56 89 GLY A C 1
ATOM 758 O O . GLY A 1 89 ? 10.150 -1.453 2.762 1.00 95.56 89 GLY A O 1
ATOM 759 N N . GLY A 1 90 ? 7.969 -1.660 3.245 1.00 93.88 90 GLY A N 1
ATOM 760 C CA . GLY A 1 90 ? 7.924 -0.717 4.365 1.00 93.88 90 GLY A CA 1
ATOM 761 C C . GLY A 1 90 ? 8.330 -1.296 5.730 1.00 93.88 90 GLY A C 1
ATOM 762 O O . GLY A 1 90 ? 8.354 -0.548 6.712 1.00 93.88 90 GLY A O 1
ATOM 763 N N . GLY A 1 91 ? 8.661 -2.591 5.807 1.00 94.12 91 GLY A N 1
ATOM 764 C CA . GLY A 1 91 ? 9.200 -3.257 6.999 1.00 94.12 91 GLY A CA 1
ATOM 765 C C . GLY A 1 91 ? 8.178 -3.924 7.929 1.00 94.12 91 GLY A C 1
ATOM 766 O O . GLY A 1 91 ? 8.502 -4.136 9.092 1.00 94.12 91 GLY A O 1
ATOM 767 N N . GLN A 1 92 ? 6.956 -4.220 7.467 1.00 92.44 92 GLN A N 1
ATOM 768 C CA . GLN A 1 92 ? 5.905 -4.819 8.313 1.00 92.44 92 GLN A CA 1
ATOM 769 C C . GLN A 1 92 ? 6.025 -6.346 8.520 1.00 92.44 92 GLN A C 1
ATOM 771 O O . GLN A 1 92 ? 5.407 -6.855 9.446 1.00 92.44 92 GLN A O 1
ATOM 776 N N . GLU A 1 93 ? 6.800 -7.063 7.692 1.00 94.00 93 GLU A N 1
ATOM 777 C CA . GLU A 1 93 ? 6.996 -8.532 7.764 1.00 94.00 93 GLU A CA 1
ATOM 778 C C . GLU A 1 93 ? 5.683 -9.350 7.838 1.00 94.00 93 GLU A C 1
ATOM 780 O O . GLU A 1 93 ? 5.535 -10.241 8.669 1.00 94.00 93 GLU A O 1
ATOM 785 N N . LEU A 1 94 ? 4.723 -9.049 6.958 1.00 94.06 94 LEU A N 1
ATOM 786 C CA . LEU A 1 94 ? 3.399 -9.679 6.920 1.00 94.06 94 LEU A CA 1
ATOM 787 C C . LEU A 1 94 ? 3.329 -10.827 5.909 1.00 94.06 94 LEU A C 1
ATOM 789 O O . LEU A 1 94 ? 3.855 -10.738 4.793 1.00 94.06 94 LEU A O 1
ATOM 793 N N . SER A 1 95 ? 2.582 -11.869 6.258 1.00 94.38 95 SER A N 1
ATOM 794 C CA . SER A 1 95 ? 2.088 -12.875 5.314 1.00 94.38 95 SER A CA 1
ATOM 795 C C . SER A 1 95 ? 1.012 -12.314 4.366 1.00 94.38 95 SER A C 1
ATOM 797 O O . SER A 1 95 ? 0.537 -11.182 4.518 1.00 94.38 95 SER A O 1
ATOM 799 N N . GLU A 1 96 ? 0.632 -13.107 3.358 1.00 90.94 96 GLU A N 1
ATOM 800 C CA . GLU A 1 96 ? -0.459 -12.770 2.430 1.00 90.94 96 GLU A CA 1
ATOM 801 C C . GLU A 1 96 ? -1.799 -12.635 3.171 1.00 90.94 96 GLU A C 1
ATOM 803 O O . GLU A 1 96 ? -2.485 -11.629 3.003 1.00 90.94 96 GLU A O 1
ATOM 808 N N . ASP A 1 97 ? -2.126 -13.583 4.057 1.00 92.06 97 ASP A N 1
ATOM 809 C CA . ASP A 1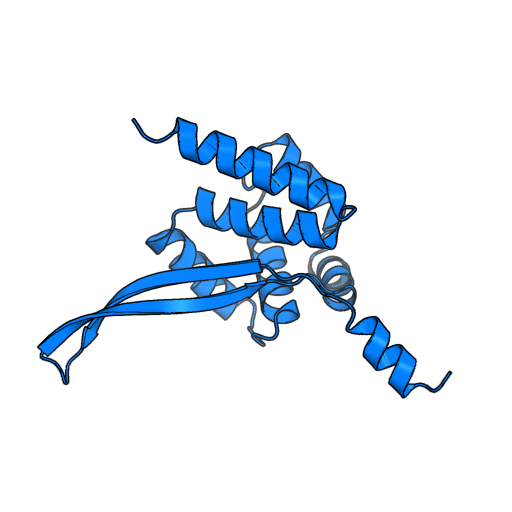 97 ? -3.369 -13.568 4.842 1.00 92.06 97 ASP A CA 1
ATOM 810 C C . ASP A 1 97 ? -3.431 -12.352 5.782 1.00 92.06 97 ASP A C 1
ATOM 812 O O . ASP A 1 97 ? -4.422 -11.622 5.797 1.00 92.06 97 ASP A O 1
ATOM 816 N N . GLU A 1 98 ? -2.340 -12.056 6.500 1.00 95.44 98 GLU A N 1
ATOM 817 C CA . GLU A 1 98 ? -2.263 -10.862 7.356 1.00 95.44 98 GLU A CA 1
ATOM 818 C C . GLU A 1 98 ? -2.392 -9.566 6.547 1.00 95.44 98 GLU A C 1
ATOM 820 O O . GLU A 1 98 ? -2.918 -8.564 7.033 1.00 95.44 98 GLU A O 1
ATOM 825 N N . THR A 1 99 ? -1.938 -9.566 5.292 1.00 94.56 99 THR A N 1
ATOM 826 C CA . THR A 1 99 ? -2.130 -8.413 4.411 1.00 94.56 99 THR A CA 1
ATOM 827 C C . THR A 1 99 ? -3.584 -8.243 4.007 1.00 94.56 99 THR A C 1
ATOM 829 O O . THR A 1 99 ? -4.065 -7.109 3.971 1.00 94.56 99 THR A O 1
ATOM 832 N N . VAL A 1 100 ? -4.296 -9.334 3.718 1.00 92.44 100 VAL A N 1
ATOM 833 C CA . VAL A 1 100 ? -5.733 -9.272 3.431 1.00 92.44 100 VAL A CA 1
ATOM 834 C C . VAL A 1 100 ? -6.471 -8.655 4.618 1.00 92.44 100 VAL A C 1
ATOM 836 O O . VAL A 1 100 ? -7.242 -7.718 4.414 1.00 92.44 100 VAL A O 1
ATOM 839 N N . ASP A 1 101 ? -6.152 -9.066 5.848 1.00 93.81 101 ASP A N 1
ATOM 840 C CA . ASP A 1 101 ? -6.738 -8.486 7.062 1.00 93.81 101 ASP A CA 1
ATOM 841 C C . ASP A 1 101 ? -6.470 -6.972 7.176 1.00 93.81 101 ASP A C 1
ATOM 843 O O . ASP A 1 101 ? -7.375 -6.193 7.496 1.00 93.81 101 ASP A O 1
ATOM 847 N N . VAL A 1 102 ? -5.244 -6.522 6.874 1.00 94.19 102 VAL A N 1
ATOM 848 C CA . VAL A 1 102 ? -4.893 -5.089 6.860 1.00 94.19 102 VAL A CA 1
ATOM 849 C C . VAL A 1 102 ? -5.672 -4.334 5.781 1.00 94.19 102 VAL A C 1
ATOM 851 O O . VAL A 1 102 ? -6.189 -3.248 6.053 1.00 94.19 102 VAL A O 1
ATOM 854 N N . VAL A 1 103 ? -5.796 -4.891 4.573 1.00 93.00 103 VAL A N 1
ATOM 855 C CA . VAL A 1 103 ? -6.554 -4.280 3.469 1.00 93.00 103 VAL A CA 1
ATOM 856 C C . VAL A 1 103 ? -8.032 -4.174 3.823 1.00 93.00 103 VAL A C 1
ATOM 858 O O . VAL A 1 103 ? -8.623 -3.109 3.650 1.00 93.00 103 VAL A O 1
ATOM 861 N N . GLU A 1 104 ? -8.638 -5.234 4.353 1.00 93.19 104 GLU A N 1
ATOM 862 C CA . GLU A 1 104 ? -10.042 -5.223 4.766 1.00 93.19 104 GLU A CA 1
ATOM 863 C C . GLU A 1 104 ? -10.294 -4.209 5.883 1.00 93.19 104 GLU A C 1
ATOM 865 O O . GLU A 1 104 ? -11.265 -3.445 5.825 1.00 93.19 104 GLU A O 1
ATOM 870 N N . LEU A 1 105 ? -9.397 -4.142 6.871 1.00 94.00 105 LEU A N 1
ATOM 8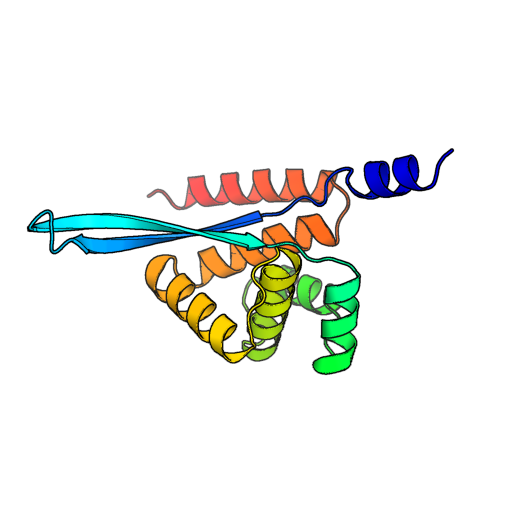71 C CA . LEU A 1 105 ? -9.463 -3.150 7.938 1.00 94.00 105 LEU A CA 1
ATOM 872 C C . LEU A 1 105 ? -9.358 -1.723 7.380 1.00 94.00 105 LEU A C 1
ATOM 874 O O . LEU A 1 105 ? -10.142 -0.852 7.767 1.00 94.00 105 LEU A O 1
ATOM 878 N N . ALA A 1 106 ? -8.427 -1.484 6.455 1.00 93.31 106 ALA A N 1
ATOM 879 C CA . ALA A 1 106 ? -8.236 -0.186 5.822 1.00 93.31 106 ALA A CA 1
ATOM 880 C C . ALA A 1 106 ? -9.472 0.223 5.015 1.00 93.31 106 ALA A C 1
ATOM 882 O O . ALA A 1 106 ? -10.009 1.307 5.225 1.00 93.31 106 ALA A O 1
ATOM 883 N N . VAL A 1 107 ? -9.992 -0.663 4.163 1.00 92.25 107 VAL A N 1
ATOM 884 C CA . VAL A 1 107 ? -11.188 -0.405 3.347 1.00 92.25 107 VAL A CA 1
ATOM 885 C C . VAL A 1 107 ? -12.411 -0.155 4.226 1.00 92.25 107 VAL A C 1
ATOM 887 O O . VAL A 1 107 ? -13.201 0.742 3.936 1.00 92.25 107 VAL A O 1
ATOM 890 N N . LYS A 1 108 ? -12.564 -0.891 5.331 1.00 94.12 108 LYS A N 1
ATOM 891 C CA . LYS A 1 108 ? -13.669 -0.698 6.278 1.00 94.12 108 LYS A CA 1
ATOM 892 C C . LYS A 1 108 ? -13.667 0.691 6.923 1.00 94.12 108 LYS A C 1
ATOM 894 O O . LYS A 1 108 ? -14.741 1.223 7.198 1.00 94.12 108 LYS A O 1
ATOM 899 N N . HIS A 1 109 ? -12.491 1.246 7.212 1.00 92.94 109 HIS A N 1
ATOM 900 C CA . HIS A 1 109 ? -12.360 2.491 7.975 1.00 92.94 109 HIS A CA 1
ATOM 901 C C . HIS A 1 109 ? -12.074 3.732 7.123 1.00 92.94 109 HIS A C 1
ATOM 903 O O . HIS A 1 109 ? -12.433 4.828 7.543 1.00 92.94 109 HIS A O 1
ATOM 909 N N . LEU A 1 110 ? -11.459 3.570 5.953 1.00 90.19 110 LEU A N 1
ATOM 910 C CA . LEU A 1 110 ? -11.071 4.658 5.047 1.00 90.19 110 LEU A CA 1
ATOM 911 C C . LEU A 1 110 ? -11.897 4.668 3.754 1.00 90.19 110 LEU A C 1
ATOM 913 O O . LEU A 1 110 ? -12.029 5.701 3.110 1.00 90.19 110 LEU A O 1
ATOM 917 N N . GLY A 1 111 ? -12.481 3.530 3.377 1.00 90.12 111 GLY A N 1
ATOM 918 C CA . GLY A 1 111 ? -13.088 3.339 2.063 1.00 90.12 111 GLY A CA 1
ATOM 919 C C . GLY A 1 111 ? -12.070 2.910 1.005 1.00 90.12 111 GLY A C 1
ATOM 920 O O . GLY A 1 111 ? -10.867 3.129 1.131 1.00 90.12 111 GLY A O 1
ATOM 921 N N . LEU A 1 112 ? -12.564 2.261 -0.052 1.00 88.31 112 LEU A N 1
ATOM 922 C CA . LEU A 1 112 ? -11.721 1.682 -1.102 1.00 88.31 112 LEU A CA 1
ATOM 923 C C . LEU A 1 112 ? -10.904 2.738 -1.854 1.00 88.31 112 LEU A C 1
ATOM 925 O O . LEU A 1 112 ? -9.728 2.512 -2.131 1.00 88.31 112 LEU A O 1
ATOM 929 N N . ASP A 1 113 ? -11.520 3.884 -2.144 1.00 87.00 113 ASP A N 1
ATOM 930 C CA . ASP A 1 113 ? -10.902 4.960 -2.919 1.00 87.00 113 ASP A CA 1
ATOM 931 C C . ASP A 1 113 ? -9.685 5.538 -2.196 1.00 87.00 113 ASP A C 1
ATOM 933 O O . ASP A 1 113 ? -8.644 5.751 -2.811 1.00 87.00 113 ASP A O 1
ATOM 937 N N . GLU A 1 114 ? -9.772 5.729 -0.878 1.00 87.81 114 GLU A N 1
ATOM 938 C CA . GLU A 1 114 ? -8.659 6.271 -0.099 1.00 87.81 114 GLU A CA 1
ATOM 939 C C . GLU A 1 114 ? -7.492 5.288 -0.007 1.00 87.81 114 GLU A C 1
ATOM 941 O O . GLU A 1 114 ? -6.342 5.673 -0.217 1.00 87.81 114 GLU A O 1
ATOM 946 N N . VAL A 1 115 ? -7.775 3.997 0.193 1.00 91.12 115 VAL A N 1
ATOM 947 C CA . VAL A 1 115 ? -6.731 2.963 0.159 1.00 91.12 115 VAL A CA 1
ATOM 948 C C . VAL A 1 115 ? -6.074 2.909 -1.224 1.00 91.12 115 VAL A C 1
ATOM 950 O O . VAL A 1 115 ? -4.846 2.903 -1.321 1.00 91.12 115 VAL A O 1
ATOM 953 N N . ALA A 1 116 ? -6.865 2.927 -2.300 1.00 89.88 116 ALA A N 1
ATOM 954 C CA . ALA A 1 116 ? -6.349 2.926 -3.666 1.00 89.88 116 ALA A CA 1
ATOM 955 C C . ALA A 1 116 ? -5.499 4.169 -3.967 1.00 89.88 116 ALA A C 1
ATOM 957 O O . ALA A 1 116 ? -4.454 4.042 -4.603 1.00 89.88 116 ALA A O 1
ATOM 958 N N . MET A 1 117 ? -5.897 5.350 -3.482 1.00 88.94 117 MET A N 1
ATOM 959 C CA . MET A 1 117 ? -5.132 6.590 -3.640 1.00 88.94 117 MET A CA 1
ATOM 960 C C . MET A 1 117 ? -3.774 6.524 -2.943 1.00 88.94 117 MET A C 1
ATOM 962 O O . MET A 1 117 ? -2.776 6.916 -3.544 1.00 88.94 117 MET A O 1
ATOM 966 N N . VAL A 1 118 ? -3.706 6.009 -1.712 1.00 91.56 118 VAL A N 1
ATOM 967 C CA . VAL A 1 118 ? -2.434 5.871 -0.980 1.00 91.56 118 VAL A CA 1
ATOM 968 C C . VAL A 1 118 ? -1.512 4.855 -1.668 1.00 91.56 118 VAL A C 1
ATOM 970 O O . VAL A 1 118 ? -0.315 5.107 -1.831 1.00 91.56 118 VAL A O 1
ATOM 973 N N . VAL A 1 119 ? -2.060 3.735 -2.148 1.00 93.06 119 VAL A N 1
ATOM 974 C CA . VAL A 1 119 ? -1.305 2.749 -2.942 1.00 93.06 119 VAL A CA 1
ATOM 975 C C . VAL A 1 119 ? -0.784 3.380 -4.234 1.00 93.06 119 VAL A C 1
ATOM 977 O O . VAL A 1 119 ? 0.402 3.270 -4.534 1.00 93.06 119 VAL A O 1
ATOM 980 N N . LEU A 1 120 ? -1.633 4.104 -4.967 1.00 91.31 120 LEU A N 1
ATOM 981 C CA . LEU A 1 120 ? -1.258 4.778 -6.209 1.00 91.31 120 LEU A CA 1
ATOM 982 C C . LEU A 1 120 ? -0.187 5.855 -5.983 1.00 91.31 120 LEU A C 1
ATOM 984 O O . LEU A 1 120 ? 0.755 5.954 -6.771 1.00 91.31 120 LEU A O 1
ATOM 988 N N . ALA A 1 121 ? -0.290 6.624 -4.896 1.00 89.44 121 ALA A N 1
ATOM 989 C CA . ALA A 1 121 ? 0.726 7.590 -4.486 1.00 89.44 121 ALA A CA 1
ATOM 990 C C . ALA A 1 121 ? 2.076 6.896 -4.262 1.00 89.44 121 ALA A C 1
ATOM 992 O O . ALA A 1 121 ? 3.089 7.314 -4.821 1.00 89.44 121 ALA A O 1
ATOM 993 N N . THR A 1 122 ? 2.066 5.775 -3.535 1.00 92.69 122 THR A N 1
ATOM 994 C CA . THR A 1 122 ? 3.270 4.981 -3.257 1.00 92.69 122 THR A CA 1
ATOM 995 C C . THR A 1 122 ? 3.909 4.454 -4.541 1.00 92.69 122 THR A C 1
ATOM 997 O O . THR A 1 122 ? 5.123 4.535 -4.717 1.00 92.69 122 THR A O 1
ATOM 1000 N N . LEU A 1 123 ? 3.101 3.934 -5.469 1.00 92.62 123 LEU A N 1
ATOM 1001 C CA . LEU A 1 123 ? 3.593 3.456 -6.761 1.00 92.62 123 LEU A CA 1
ATOM 1002 C C . LEU A 1 123 ? 4.146 4.601 -7.615 1.00 92.62 123 LEU A C 1
ATOM 1004 O O . LEU A 1 123 ? 5.192 4.444 -8.236 1.00 92.62 123 LEU A O 1
ATOM 1008 N N . THR A 1 124 ? 3.500 5.770 -7.596 1.00 90.12 124 THR A N 1
ATOM 1009 C CA . THR A 1 124 ? 3.982 6.968 -8.301 1.00 90.12 124 THR A CA 1
ATOM 1010 C C . THR A 1 124 ? 5.363 7.368 -7.793 1.00 90.12 124 THR A C 1
ATOM 1012 O O . THR A 1 124 ? 6.268 7.595 -8.589 1.00 90.12 124 THR A O 1
ATOM 1015 N N . VAL A 1 125 ? 5.546 7.397 -6.470 1.00 89.69 125 VAL A N 1
ATOM 1016 C CA . VAL A 1 125 ? 6.843 7.659 -5.833 1.00 89.69 125 VAL A CA 1
ATOM 1017 C C . VAL A 1 125 ? 7.905 6.659 -6.284 1.00 89.69 125 VAL A C 1
ATOM 1019 O O . VAL A 1 125 ? 9.044 7.043 -6.534 1.00 89.69 125 VAL A O 1
ATOM 1022 N N . ALA A 1 126 ? 7.544 5.379 -6.362 1.00 90.19 126 ALA A N 1
ATOM 1023 C CA . ALA A 1 126 ? 8.496 4.305 -6.612 1.00 90.19 126 ALA A CA 1
ATOM 1024 C C . ALA A 1 126 ? 8.850 4.093 -8.092 1.00 90.19 126 ALA A C 1
ATOM 1026 O O . ALA A 1 126 ? 9.900 3.517 -8.390 1.00 90.19 126 ALA A O 1
ATOM 1027 N N . LEU A 1 127 ? 7.961 4.478 -9.011 1.00 89.38 127 LEU A N 1
ATOM 1028 C CA . LEU A 1 127 ? 8.066 4.150 -10.438 1.00 89.38 127 LEU A CA 1
ATOM 1029 C C . LEU A 1 127 ? 8.299 5.371 -11.328 1.00 89.38 127 LEU A C 1
ATOM 1031 O O . LEU A 1 127 ? 8.711 5.212 -12.477 1.00 89.38 127 LEU A O 1
ATOM 1035 N N . MET A 1 128 ? 8.038 6.578 -10.827 1.00 86.62 128 MET A N 1
ATOM 1036 C CA . MET A 1 128 ? 8.108 7.800 -11.620 1.00 86.62 128 MET A CA 1
ATOM 1037 C C . MET A 1 128 ? 9.233 8.731 -11.147 1.00 86.62 128 MET A C 1
ATOM 1039 O O . MET A 1 128 ? 9.671 8.653 -9.999 1.00 86.62 128 MET A O 1
ATOM 1043 N N . PRO A 1 129 ? 9.690 9.662 -12.008 1.00 83.12 129 PRO A N 1
ATOM 1044 C CA . PRO A 1 129 ? 10.588 10.731 -11.586 1.00 83.12 129 PRO A CA 1
ATOM 1045 C C . PRO A 1 129 ? 9.979 11.582 -10.455 1.00 83.12 129 PRO A C 1
ATOM 1047 O O . PRO A 1 129 ? 8.754 11.746 -10.418 1.00 83.12 129 PRO A O 1
ATOM 1050 N N . PRO A 1 130 ? 10.797 12.188 -9.572 1.00 79.19 130 PRO A N 1
ATOM 1051 C CA . PRO A 1 130 ? 10.311 12.968 -8.429 1.00 79.19 130 PRO A CA 1
ATOM 1052 C C . PRO A 1 130 ? 9.292 14.063 -8.785 1.00 79.19 130 PRO A C 1
ATOM 1054 O O . PRO A 1 130 ? 8.362 14.329 -8.023 1.00 79.19 130 PRO A O 1
ATOM 1057 N N . GLU A 1 131 ? 9.422 14.682 -9.959 1.00 81.56 131 GLU A N 1
ATOM 1058 C CA . GLU A 1 131 ? 8.518 15.727 -10.445 1.00 81.56 131 GLU A CA 1
ATOM 1059 C C . GLU A 1 131 ? 7.090 15.212 -10.684 1.00 81.56 131 GLU A C 1
ATOM 1061 O O . GLU A 1 131 ? 6.122 15.954 -10.507 1.00 81.56 131 GLU A O 1
ATOM 1066 N N . ALA A 1 132 ? 6.941 13.939 -11.064 1.00 80.88 132 ALA A N 1
ATOM 1067 C CA . ALA A 1 132 ? 5.640 13.323 -11.310 1.00 80.88 132 ALA A CA 1
ATOM 1068 C C . ALA A 1 132 ? 4.851 13.126 -10.010 1.00 80.88 132 ALA A C 1
ATOM 1070 O O . ALA A 1 132 ? 3.635 13.309 -9.989 1.00 80.88 132 ALA A O 1
ATOM 1071 N N . TYR A 1 133 ? 5.540 12.815 -8.914 1.00 80.81 133 TYR A N 1
ATOM 1072 C CA . TYR A 1 133 ? 4.912 12.670 -7.606 1.00 80.81 133 TYR A CA 1
ATOM 1073 C C . TYR A 1 133 ? 4.417 14.010 -7.043 1.00 80.81 133 TYR A C 1
ATOM 1075 O O . TYR A 1 133 ? 3.307 14.098 -6.516 1.00 80.81 133 TYR A O 1
ATOM 1083 N N . GLU A 1 134 ? 5.184 15.087 -7.213 1.00 81.44 134 GLU A N 1
ATOM 1084 C CA . GLU A 1 134 ? 4.719 16.425 -6.828 1.00 81.44 134 GLU A CA 1
ATOM 1085 C C . GLU A 1 134 ? 3.505 16.862 -7.666 1.00 81.44 134 GLU A C 1
ATOM 1087 O O . GLU A 1 134 ? 2.530 17.392 -7.125 1.00 81.44 134 GLU A O 1
ATOM 1092 N N . ALA A 1 135 ? 3.491 16.554 -8.968 1.00 81.75 135 ALA A N 1
ATOM 1093 C CA . ALA A 1 135 ? 2.318 16.777 -9.814 1.00 81.75 135 ALA A CA 1
ATOM 1094 C C . ALA A 1 135 ? 1.101 15.944 -9.366 1.00 81.75 135 ALA A C 1
ATOM 1096 O O . ALA A 1 135 ? -0.024 16.456 -9.336 1.00 81.75 135 ALA A O 1
ATOM 1097 N N . PHE A 1 136 ? 1.320 14.687 -8.969 1.00 81.12 136 PHE A N 1
ATOM 1098 C CA . PHE A 1 136 ? 0.286 13.814 -8.417 1.00 81.12 136 PHE A CA 1
ATOM 1099 C C . PHE A 1 136 ? -0.344 14.425 -7.158 1.00 81.12 136 PHE A C 1
ATOM 1101 O O . PHE A 1 136 ? -1.563 14.598 -7.118 1.00 81.12 136 PHE A O 1
ATOM 1108 N N . LYS A 1 137 ? 0.458 14.856 -6.172 1.00 78.75 137 LYS A N 1
ATOM 1109 C CA . LYS A 1 137 ? -0.058 15.499 -4.947 1.00 78.75 137 LYS A CA 1
ATOM 1110 C C . LYS A 1 137 ? -0.898 16.730 -5.243 1.00 78.75 137 LYS A C 1
ATOM 1112 O O . LYS A 1 137 ? -1.980 16.882 -4.683 1.00 78.75 137 LYS A O 1
ATOM 1117 N N . MET A 1 138 ? -0.414 17.609 -6.122 1.00 77.81 138 MET A N 1
ATOM 1118 C CA . MET A 1 138 ? -1.144 18.823 -6.496 1.00 77.81 138 MET A CA 1
ATOM 1119 C C . MET A 1 138 ? -2.489 18.492 -7.142 1.00 77.81 138 MET A C 1
ATOM 1121 O O . MET A 1 138 ? -3.488 19.157 -6.872 1.00 77.81 138 MET A O 1
ATOM 1125 N N . THR A 1 139 ? -2.526 17.432 -7.947 1.00 75.88 139 THR A N 1
ATOM 1126 C CA . THR A 1 139 ? -3.744 16.943 -8.592 1.00 75.88 139 THR A CA 1
ATOM 1127 C C . THR A 1 139 ? -4.720 16.373 -7.562 1.00 75.88 139 THR A C 1
ATOM 1129 O O . THR A 1 139 ? -5.870 16.808 -7.515 1.00 75.88 139 THR A O 1
ATOM 1132 N N . VAL A 1 140 ? -4.271 15.483 -6.673 1.00 70.69 140 VAL A N 1
ATOM 1133 C CA . VAL A 1 140 ? -5.113 14.885 -5.620 1.00 70.69 140 VAL A CA 1
ATOM 1134 C C . VAL A 1 140 ? -5.662 15.945 -4.662 1.00 70.69 140 VAL A C 1
ATOM 1136 O O . VAL A 1 140 ? -6.862 15.967 -4.397 1.00 70.69 140 VAL A O 1
ATOM 1139 N N . LEU A 1 141 ? -4.826 16.886 -4.205 1.00 60.69 141 LEU A N 1
ATOM 1140 C CA . LEU A 1 141 ? -5.264 18.009 -3.366 1.00 60.69 141 LEU A CA 1
ATOM 1141 C C . LEU A 1 141 ? -6.287 18.901 -4.083 1.00 60.69 141 LEU A C 1
ATOM 1143 O O . LEU A 1 141 ? -7.195 19.436 -3.446 1.00 60.69 141 LEU A O 1
ATOM 1147 N N . SER A 1 142 ? -6.168 19.066 -5.404 1.00 60.50 142 SER A N 1
ATOM 1148 C CA . SER A 1 142 ? -7.144 19.829 -6.187 1.00 60.50 142 SER A CA 1
ATOM 1149 C C . SER A 1 142 ? -8.508 19.131 -6.265 1.00 60.50 142 SER A C 1
ATOM 1151 O O . SER A 1 142 ? -9.527 19.807 -6.144 1.00 60.50 142 SER A O 1
ATOM 1153 N N . TYR A 1 143 ? -8.537 17.797 -6.376 1.00 58.25 143 TYR A N 1
ATOM 1154 C CA . TYR A 1 143 ? -9.771 17.006 -6.396 1.00 58.25 143 TYR A CA 1
ATOM 1155 C C . TYR A 1 143 ? -10.413 16.871 -5.009 1.00 58.25 143 TYR A C 1
ATOM 1157 O O . TYR A 1 143 ? -11.623 17.042 -4.895 1.00 58.25 143 TYR A O 1
ATOM 1165 N N . GLY A 1 144 ? -9.635 16.670 -3.938 1.00 53.00 144 GLY A N 1
ATOM 1166 C CA . GLY A 1 144 ? -10.162 16.639 -2.564 1.00 53.00 144 GLY A CA 1
ATOM 1167 C C . GLY A 1 144 ? -10.877 17.935 -2.158 1.00 53.00 144 GLY A C 1
ATOM 1168 O O . GLY A 1 144 ? -11.884 17.895 -1.457 1.00 53.00 144 GLY A O 1
ATOM 1169 N N . ASN A 1 145 ? -10.423 19.082 -2.674 1.00 42.97 145 ASN A N 1
ATOM 1170 C CA . ASN A 1 145 ? -11.072 20.382 -2.467 1.00 42.97 145 ASN A CA 1
ATOM 1171 C C . ASN A 1 145 ? -12.325 20.613 -3.332 1.00 42.97 145 ASN A C 1
ATOM 1173 O O . ASN A 1 145 ? -13.035 21.591 -3.112 1.00 42.97 145 ASN A O 1
ATOM 1177 N N . GLN A 1 146 ? -12.588 19.765 -4.330 1.00 43.81 146 GLN A N 1
ATOM 1178 C CA . GLN A 1 146 ? -13.789 19.848 -5.170 1.00 43.81 146 GLN A CA 1
ATOM 1179 C C . GLN A 1 146 ? -14.929 18.945 -4.676 1.00 43.81 146 GLN A C 1
ATOM 1181 O O . GLN A 1 146 ? -16.066 19.135 -5.097 1.00 43.81 146 GLN A O 1
ATOM 1186 N N . VAL A 1 147 ? -14.649 17.982 -3.789 1.00 40.19 147 VAL A N 1
ATOM 1187 C CA . VAL A 1 147 ? -15.649 17.041 -3.241 1.00 40.19 147 VAL A CA 1
ATOM 1188 C C . VAL A 1 147 ? -16.239 17.534 -1.906 1.00 40.19 147 VAL A C 1
ATOM 1190 O O . VAL A 1 147 ? -17.203 16.966 -1.401 1.00 40.19 147 VAL A O 1
ATOM 1193 N N . SER A 1 148 ? -15.736 18.641 -1.356 1.00 35.91 148 SER A N 1
ATOM 1194 C CA . SER A 1 148 ? -16.356 19.362 -0.241 1.00 35.91 148 SER A CA 1
ATOM 1195 C C . SER A 1 148 ? -17.540 20.218 -0.726 1.00 35.91 148 SER A C 1
ATOM 1197 O O . SER A 1 148 ? -17.400 21.418 -0.963 1.00 35.91 148 SER A O 1
ATOM 1199 N N . PHE A 1 149 ? -18.710 19.584 -0.866 1.00 35.16 149 PHE A N 1
ATOM 1200 C CA . PHE A 1 149 ? -20.022 20.240 -0.966 1.00 35.16 149 PHE A CA 1
ATOM 1201 C C . PHE A 1 149 ? -20.816 20.094 0.333 1.00 35.16 149 PHE A C 1
ATOM 1203 O O . PHE A 1 149 ? -20.812 18.982 0.908 1.00 35.16 149 PHE A O 1
#

Organism: Bacillus mycoides (NCBI:txid1405)

Secondary structure (DSSP, 8-state):
--HHHHHHHHTS----EEEEEEEEEEETTTTEEEEEEEEEEE---HHHHHHHHHHH---HHHHHHHHHHHSS-S-HHHHHHHHHHHHHHTT----HHHHHHHHHHHHHHH-HHHHHHHHHHHHHHHHS-HHHHHHHHHHHHHHHTTS--

pLDDT: mean 83.43, std 17.27, range [35.16, 97.38]

Nearest PDB structures (foldseek):
  6rxu-assembly1_Ck  TM=5.771E-01  e=1.641E+00  Thermochaetoides thermophila
  5oql-assembly1_v  TM=5.924E-01  e=2.186E+00  Thermochaetoides thermophila DSM 1495
  6zu5-assembly1_SL0  TM=5.470E-01  e=1.841E+00  Paranosema locustae
  5fci-assembly1_C1  TM=5.618E-01  e=2.750E+00  Saccharomyces cerevisiae S288C
  9c0j-assembly1_A  TM=5.039E-01  e=3.663E+00  Klebsiella pneumoniae

Sequence (149 aa):
MNQKDQELQETEKNHYEELKISRFVFDEQLQKDRLVTDIYKLCLTDQWKDKLQEMFDLDVFEYYGEMCTQGSIVDRYRFAAVVWALLNGGGQELSEDETVDVVELAVKHLGLDEVAMVVLATLTVALMPPEAYEAFKMTVLSYGNQVSF

Foldseek 3Di:
DDVVVVVVVVPPDQDWFKLWFWDWDQDPVVRGTDIDIDIATFGADPVLCVVCCVPPVDNLVVLLVVCVVVVANPDPVSVLSLQVSRRVNSPNPDDSVVSVVVQVSSCVRPNRNRVSLRSSLNSCSHPHDPVSSVVSVVVVVVVVVVPPD

Mean predicted aligned error: 8.12 Å